Protein AF-A0A356WXH3-F1 (afdb_monomer)

Structure (mmCIF, N/CA/C/O backbone):
data_AF-A0A356WXH3-F1
#
_entry.id   AF-A0A356WXH3-F1
#
loop_
_atom_site.group_PDB
_atom_site.id
_atom_site.type_symbol
_atom_site.label_atom_id
_atom_site.label_alt_id
_atom_site.label_comp_i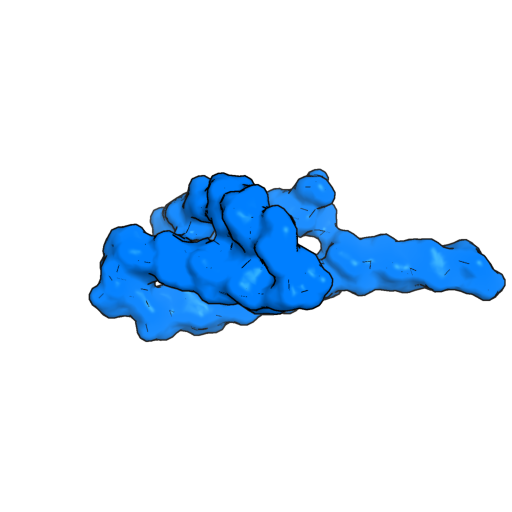d
_atom_site.label_asym_id
_atom_site.label_entity_id
_atom_site.label_seq_id
_atom_site.pdbx_PDB_ins_code
_atom_site.Cartn_x
_atom_site.Cartn_y
_atom_site.Cartn_z
_atom_site.occupancy
_atom_site.B_iso_or_equiv
_atom_site.auth_seq_id
_atom_site.auth_comp_id
_atom_site.auth_asym_id
_atom_site.auth_atom_id
_atom_site.pdbx_PDB_model_num
ATOM 1 N N . MET A 1 1 ? 16.907 -11.609 -25.869 1.00 87.94 1 MET A N 1
ATOM 2 C CA . MET A 1 1 ? 17.075 -11.720 -24.401 1.00 87.94 1 MET A CA 1
ATOM 3 C C . MET A 1 1 ? 16.671 -10.437 -23.670 1.00 87.94 1 MET A C 1
ATOM 5 O O . MET A 1 1 ? 15.818 -10.520 -22.803 1.00 87.94 1 MET A O 1
ATOM 9 N N . LEU A 1 2 ? 17.181 -9.255 -24.051 1.00 95.50 2 LEU A N 1
ATOM 10 C CA . LEU A 1 2 ? 16.849 -7.979 -23.386 1.00 95.50 2 LEU A CA 1
ATOM 11 C C . LEU A 1 2 ? 15.348 -7.623 -23.395 1.00 95.50 2 LEU A C 1
ATOM 13 O O . LEU A 1 2 ? 14.797 -7.310 -22.348 1.00 95.50 2 LEU A O 1
ATOM 17 N N . ILE A 1 3 ? 14.674 -7.730 -24.547 1.00 96.62 3 ILE A N 1
ATOM 18 C CA . ILE A 1 3 ? 13.231 -7.430 -24.669 1.00 96.62 3 ILE A CA 1
ATOM 19 C C . ILE A 1 3 ? 12.402 -8.294 -23.711 1.00 96.62 3 ILE A C 1
ATOM 21 O O . ILE A 1 3 ? 11.510 -7.791 -23.041 1.00 96.62 3 ILE A O 1
ATOM 25 N N . VAL A 1 4 ? 12.741 -9.581 -23.596 1.00 96.69 4 VAL A N 1
ATOM 26 C CA . VAL A 1 4 ? 12.052 -10.513 -22.691 1.00 96.69 4 VAL A CA 1
ATOM 27 C C . VAL A 1 4 ? 12.206 -10.073 -21.236 1.00 96.69 4 VAL A C 1
ATOM 29 O O . VAL A 1 4 ? 11.228 -10.088 -20.500 1.00 96.69 4 VAL A O 1
ATOM 32 N N . ILE A 1 5 ? 13.399 -9.627 -20.828 1.00 96.94 5 ILE A N 1
ATOM 33 C CA . ILE A 1 5 ? 13.643 -9.135 -19.463 1.00 96.94 5 ILE A CA 1
ATOM 34 C C . ILE A 1 5 ? 12.843 -7.859 -19.189 1.00 96.94 5 ILE A C 1
ATOM 36 O O . ILE A 1 5 ? 12.262 -7.733 -18.116 1.00 96.94 5 ILE A O 1
ATOM 40 N N . ILE A 1 6 ? 12.791 -6.927 -20.144 1.00 96.94 6 ILE A N 1
ATOM 41 C CA . ILE A 1 6 ? 12.036 -5.674 -19.994 1.00 96.94 6 ILE A CA 1
ATOM 42 C C . ILE A 1 6 ? 10.543 -5.969 -19.843 1.00 96.94 6 ILE A C 1
ATOM 44 O O . ILE A 1 6 ? 9.915 -5.473 -18.912 1.00 96.94 6 ILE A O 1
ATOM 48 N N . VAL A 1 7 ? 9.991 -6.817 -20.715 1.00 96.88 7 VAL A N 1
ATOM 49 C CA . VAL A 1 7 ? 8.581 -7.223 -20.643 1.00 96.88 7 VAL A CA 1
ATOM 50 C C . VAL A 1 7 ? 8.296 -7.947 -19.328 1.00 96.88 7 VAL A C 1
ATOM 52 O O . VAL A 1 7 ? 7.315 -7.631 -18.662 1.00 96.88 7 VAL A O 1
ATOM 55 N N . ALA A 1 8 ? 9.168 -8.869 -18.913 1.00 96.81 8 ALA A N 1
ATOM 56 C CA . ALA A 1 8 ? 9.008 -9.587 -17.654 1.00 96.81 8 ALA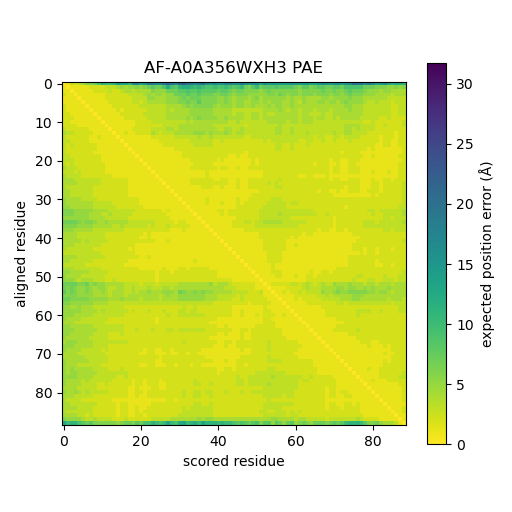 A CA 1
ATOM 57 C C . ALA A 1 8 ? 9.028 -8.641 -16.447 1.00 96.81 8 ALA A C 1
ATOM 59 O O . ALA A 1 8 ? 8.155 -8.750 -15.593 1.00 96.81 8 ALA A O 1
ATOM 60 N N . ARG A 1 9 ? 9.966 -7.684 -16.389 1.00 95.81 9 ARG A N 1
ATOM 61 C CA . ARG A 1 9 ? 10.006 -6.680 -15.316 1.00 95.81 9 ARG A CA 1
ATOM 62 C C . ARG A 1 9 ? 8.764 -5.808 -15.301 1.00 95.81 9 ARG A C 1
ATOM 64 O O . ARG A 1 9 ? 8.189 -5.617 -14.244 1.00 95.81 9 ARG A O 1
ATOM 71 N N . PHE A 1 10 ? 8.310 -5.336 -16.459 1.00 94.88 10 PHE A N 1
ATOM 72 C CA . PHE A 1 10 ? 7.092 -4.532 -16.531 1.00 94.88 10 PHE A CA 1
ATOM 73 C C . PHE A 1 10 ? 5.873 -5.290 -15.982 1.00 94.88 10 PHE A C 1
ATOM 75 O O . PHE A 1 10 ? 5.104 -4.743 -15.199 1.00 94.88 10 PHE A O 1
ATOM 82 N N . VAL A 1 11 ? 5.723 -6.569 -16.338 1.00 96.56 11 VAL A N 1
ATOM 83 C CA . VAL A 1 11 ? 4.617 -7.403 -15.846 1.00 96.56 11 VAL A CA 1
ATOM 84 C C . VAL A 1 11 ? 4.760 -7.715 -14.355 1.00 96.56 11 VAL A C 1
ATOM 86 O O . VAL A 1 11 ? 3.777 -7.650 -13.620 1.00 96.56 11 VAL A O 1
ATOM 89 N N . ILE A 1 12 ? 5.959 -8.068 -13.891 1.00 96.75 12 ILE A N 1
ATOM 90 C CA . ILE A 1 12 ? 6.178 -8.450 -12.493 1.00 96.75 12 ILE A CA 1
ATOM 91 C C . ILE A 1 12 ? 6.085 -7.221 -11.589 1.00 96.75 12 ILE A C 1
ATOM 93 O O . ILE A 1 12 ? 5.251 -7.202 -10.689 1.00 96.75 12 ILE A O 1
ATOM 97 N N . ASP A 1 13 ? 6.886 -6.194 -11.854 1.00 94.38 13 ASP A N 1
ATOM 98 C CA . ASP A 1 13 ? 7.023 -5.030 -10.979 1.00 94.38 13 ASP A CA 1
ATOM 99 C C . ASP A 1 13 ? 5.838 -4.061 -11.126 1.00 94.38 13 ASP A C 1
ATOM 101 O O . ASP A 1 13 ? 5.457 -3.418 -10.156 1.00 94.38 13 ASP A O 1
ATOM 105 N N . GLY A 1 14 ? 5.232 -3.968 -12.317 1.00 94.50 14 GLY A N 1
ATOM 106 C CA . GLY A 1 14 ? 4.133 -3.035 -12.596 1.00 94.50 14 GLY A CA 1
ATOM 107 C C . GLY A 1 14 ? 2.726 -3.613 -12.429 1.00 94.50 14 GLY A C 1
ATOM 108 O O . GLY A 1 14 ? 1.769 -2.850 -12.330 1.00 94.50 14 GLY A O 1
ATOM 109 N N . ILE A 1 15 ? 2.566 -4.943 -12.406 1.00 96.06 15 ILE A N 1
ATOM 110 C CA . ILE A 1 15 ? 1.238 -5.579 -12.328 1.00 96.06 15 ILE A CA 1
ATOM 111 C C . ILE A 1 15 ? 1.190 -6.624 -11.216 1.00 96.06 15 ILE A C 1
ATOM 113 O O . ILE A 1 15 ? 0.415 -6.489 -10.271 1.00 96.06 15 ILE A O 1
ATOM 117 N N . ALA A 1 16 ? 2.002 -7.679 -11.307 1.00 97.88 16 ALA A N 1
ATOM 118 C CA . ALA A 1 16 ? 1.877 -8.821 -10.405 1.00 97.88 16 ALA A CA 1
ATOM 119 C C . ALA A 1 16 ? 2.205 -8.452 -8.951 1.00 97.88 16 ALA A C 1
ATOM 121 O O . ALA A 1 16 ? 1.434 -8.779 -8.049 1.00 97.88 16 ALA A O 1
ATOM 122 N N . ASN A 1 17 ? 3.319 -7.754 -8.728 1.00 96.94 17 ASN A N 1
ATOM 123 C CA . ASN A 1 17 ? 3.755 -7.356 -7.398 1.00 96.94 17 ASN A CA 1
ATOM 124 C C . ASN A 1 17 ? 2.783 -6.348 -6.749 1.00 96.94 17 ASN A C 1
ATOM 126 O O . ASN A 1 17 ? 2.302 -6.649 -5.655 1.00 96.94 17 ASN A O 1
ATOM 130 N N . PRO A 1 18 ? 2.351 -5.262 -7.431 1.00 97.00 18 PRO A N 1
ATOM 131 C CA . PRO A 1 18 ? 1.288 -4.393 -6.933 1.00 97.00 18 PRO A CA 1
ATOM 132 C C . PRO A 1 18 ? 0.023 -5.162 -6.542 1.00 97.00 18 PRO A C 1
ATOM 134 O O . PRO A 1 18 ? -0.468 -5.002 -5.430 1.00 97.00 18 PRO A O 1
ATOM 137 N N . ILE A 1 19 ? -0.484 -6.068 -7.389 1.00 98.50 19 ILE A N 1
ATOM 138 C CA . ILE A 1 19 ? -1.682 -6.864 -7.064 1.00 98.50 19 ILE A CA 1
ATOM 139 C C . ILE A 1 19 ? -1.487 -7.682 -5.780 1.00 98.50 19 ILE A C 1
ATOM 141 O O . ILE A 1 19 ? -2.380 -7.711 -4.930 1.00 98.50 19 ILE A O 1
ATOM 145 N N . VAL A 1 20 ? -0.338 -8.341 -5.616 1.00 98.50 20 VAL A N 1
ATOM 146 C CA . VAL A 1 20 ? -0.042 -9.132 -4.410 1.00 98.50 20 VAL A CA 1
ATOM 147 C C . VAL A 1 20 ? 0.001 -8.243 -3.168 1.00 98.50 20 VAL A C 1
ATOM 149 O O . VAL A 1 20 ? -0.581 -8.598 -2.138 1.00 98.50 20 VAL A O 1
ATOM 152 N N . GLU A 1 21 ? 0.627 -7.075 -3.266 1.00 98.06 21 GLU A N 1
ATOM 153 C CA . GLU A 1 21 ? 0.664 -6.090 -2.190 1.00 98.06 21 GLU A CA 1
ATOM 154 C C . GLU A 1 21 ? -0.746 -5.638 -1.784 1.00 98.06 21 GLU A C 1
ATOM 156 O O . GLU A 1 21 ? -1.097 -5.660 -0.601 1.00 98.06 21 GLU A O 1
ATOM 161 N N . GLU A 1 22 ? -1.602 -5.324 -2.757 1.00 98.25 22 GLU A N 1
ATOM 162 C CA . GLU A 1 22 ? -3.001 -4.962 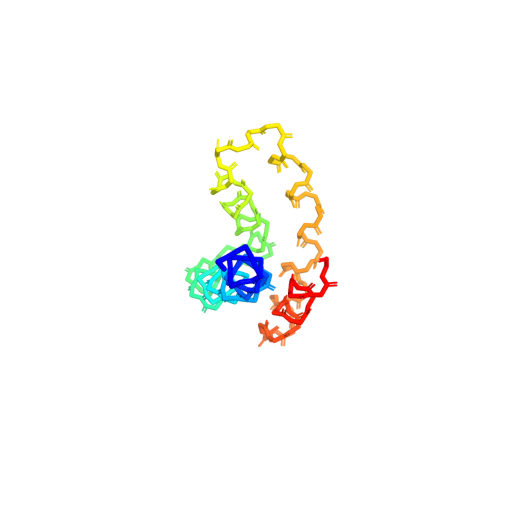-2.525 1.00 98.25 22 GLU A CA 1
ATOM 163 C C . GLU A 1 22 ? -3.789 -6.063 -1.812 1.00 98.25 22 GLU A C 1
ATOM 165 O O . GLU A 1 22 ? -4.489 -5.820 -0.818 1.00 98.25 22 GLU A O 1
ATOM 170 N N . MET A 1 23 ? -3.660 -7.294 -2.307 1.00 98.56 23 MET A N 1
ATOM 171 C CA . MET A 1 23 ? -4.332 -8.458 -1.744 1.00 98.56 23 MET A CA 1
ATOM 172 C C . MET A 1 23 ? -3.882 -8.721 -0.308 1.00 98.56 23 MET A C 1
ATOM 174 O O . MET A 1 23 ? -4.719 -9.014 0.548 1.00 98.56 23 MET A O 1
ATOM 178 N N . TYR A 1 24 ? -2.590 -8.581 -0.013 1.00 98.69 24 TYR A N 1
ATOM 179 C CA . TYR A 1 24 ? -2.072 -8.803 1.330 1.00 98.69 24 TYR A CA 1
ATOM 180 C C . TYR A 1 24 ? -2.454 -7.671 2.291 1.00 98.69 24 TYR A C 1
ATOM 182 O O . TYR A 1 24 ? -3.093 -7.917 3.315 1.00 98.69 24 TYR A O 1
ATOM 190 N N . PHE A 1 25 ? -2.118 -6.420 1.979 1.00 98.56 25 PHE A N 1
ATOM 191 C CA . PHE A 1 25 ? -2.293 -5.315 2.921 1.00 98.56 25 PHE A CA 1
ATOM 192 C C . PHE A 1 25 ? -3.760 -4.918 3.085 1.00 98.56 25 PHE A C 1
ATOM 194 O O . PHE A 1 25 ? -4.256 -4.798 4.211 1.00 98.56 25 PHE A O 1
ATOM 201 N N . ARG A 1 26 ? -4.490 -4.778 1.976 1.00 97.69 26 ARG A N 1
ATOM 202 C CA . ARG A 1 26 ? -5.869 -4.269 1.980 1.00 97.69 26 ARG A CA 1
ATOM 203 C C . ARG A 1 26 ? -6.906 -5.389 1.946 1.00 97.69 26 ARG A C 1
ATOM 205 O O . ARG A 1 26 ? -7.945 -5.261 2.592 1.00 97.69 26 ARG A O 1
AT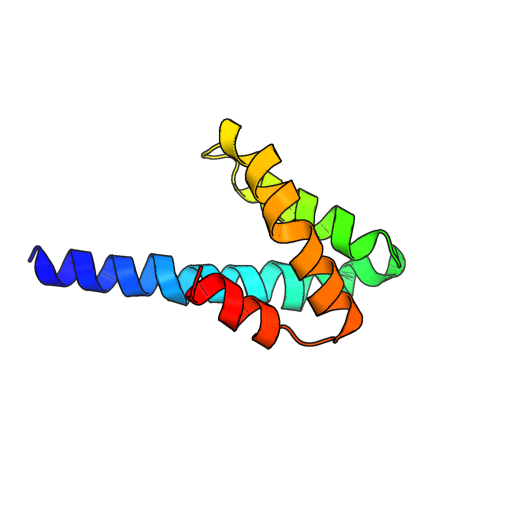OM 212 N N . GLY A 1 27 ? -6.617 -6.491 1.255 1.00 97.56 27 GLY A N 1
ATOM 213 C CA . GLY A 1 27 ? -7.498 -7.661 1.196 1.00 97.56 27 GLY A CA 1
ATOM 214 C C . GLY A 1 27 ? -7.430 -8.557 2.437 1.00 97.56 27 GLY A C 1
ATOM 215 O O . GLY A 1 27 ? -8.463 -9.001 2.936 1.00 97.56 27 GLY A O 1
ATOM 216 N N . TYR A 1 28 ? -6.231 -8.810 2.969 1.00 98.44 28 TYR A N 1
ATOM 217 C CA . TYR A 1 28 ? -6.021 -9.758 4.066 1.00 98.44 28 TYR A CA 1
ATOM 218 C C . TYR A 1 28 ? -5.784 -9.074 5.421 1.00 98.44 28 TYR A C 1
ATOM 220 O O . TYR A 1 28 ? -6.467 -9.393 6.400 1.00 98.44 28 TYR A O 1
ATOM 228 N N . LEU A 1 29 ? -4.837 -8.140 5.508 1.00 98.56 29 LEU A N 1
ATOM 229 C CA . LEU A 1 29 ? -4.392 -7.565 6.778 1.00 98.56 29 LEU A CA 1
ATOM 230 C C . LEU A 1 29 ? -5.376 -6.522 7.321 1.00 98.56 29 LEU A C 1
ATOM 232 O O . LEU A 1 29 ? -5.749 -6.587 8.492 1.00 98.56 29 LEU A O 1
ATOM 236 N N . LEU A 1 30 ? -5.838 -5.589 6.483 1.00 98.25 30 LEU A N 1
ATOM 237 C CA . LEU A 1 30 ? -6.725 -4.495 6.895 1.00 98.25 30 LEU A CA 1
ATOM 238 C C . LEU A 1 30 ? -8.025 -4.984 7.575 1.00 98.25 30 LEU A C 1
ATOM 240 O O . LEU A 1 30 ? -8.375 -4.432 8.621 1.00 98.25 30 LEU A O 1
ATOM 244 N N . PRO A 1 31 ? -8.718 -6.038 7.093 1.00 97.56 31 PRO A N 1
ATOM 245 C CA . PRO A 1 31 ? -9.874 -6.598 7.799 1.00 97.56 31 PRO A CA 1
ATOM 246 C C . PRO A 1 31 ? -9.544 -7.213 9.168 1.00 97.56 31 PRO A C 1
ATOM 248 O O . PRO A 1 31 ? -10.385 -7.184 10.065 1.00 97.56 31 PRO A O 1
ATOM 251 N N . ARG A 1 32 ? -8.331 -7.747 9.364 1.00 98.31 32 ARG A N 1
ATOM 252 C CA . ARG A 1 32 ? -7.909 -8.390 10.627 1.00 98.31 32 ARG A CA 1
ATOM 253 C C . ARG A 1 32 ? -7.575 -7.384 11.720 1.00 98.31 32 ARG A C 1
ATOM 255 O O . ARG A 1 32 ? -7.787 -7.655 12.898 1.00 98.31 32 ARG A O 1
ATOM 262 N N . ILE A 1 33 ? -7.133 -6.195 11.329 1.00 98.38 33 ILE A N 1
ATOM 263 C CA . ILE A 1 33 ? -6.919 -5.072 12.248 1.00 98.38 33 ILE A CA 1
ATOM 264 C C . ILE A 1 33 ? -8.127 -4.124 12.305 1.00 98.38 33 ILE A C 1
ATOM 266 O O . ILE A 1 33 ? -8.015 -2.993 12.767 1.00 98.38 33 ILE A O 1
ATOM 270 N N . SER A 1 34 ? -9.305 -4.578 11.858 1.00 97.31 34 SER A N 1
ATOM 271 C CA . SER A 1 34 ? -10.529 -3.762 11.809 1.00 97.31 34 SER A CA 1
ATOM 272 C C . SER A 1 34 ? -11.014 -3.286 13.184 1.00 97.31 34 SER A C 1
ATOM 274 O O . SER A 1 34 ? -11.661 -2.243 13.264 1.00 97.31 34 SER A O 1
ATOM 276 N N . HIS A 1 35 ? -10.636 -3.981 14.262 1.00 98.12 35 HIS A N 1
ATOM 277 C CA . HIS A 1 35 ? -10.877 -3.572 15.650 1.00 98.12 35 HIS A CA 1
ATOM 278 C C . HIS A 1 35 ? -10.226 -2.222 16.017 1.00 98.12 35 HIS A C 1
ATOM 280 O O . HIS A 1 35 ? -10.647 -1.592 16.981 1.00 98.12 35 HIS A O 1
ATOM 286 N N . LEU A 1 36 ? -9.248 -1.741 15.235 1.00 98.38 36 LEU A N 1
ATOM 287 C CA . LEU A 1 36 ? -8.643 -0.412 15.393 1.00 98.38 36 LEU A CA 1
ATOM 288 C C . LEU A 1 36 ? -9.517 0.727 14.827 1.00 98.38 36 LEU A C 1
ATOM 290 O O . LEU A 1 36 ? -9.174 1.903 14.961 1.00 98.38 36 LEU A O 1
ATOM 294 N N . GLY A 1 37 ? -10.642 0.415 14.173 1.00 97.69 37 GLY A N 1
ATOM 295 C CA . GLY A 1 37 ? -11.580 1.410 13.649 1.00 97.69 37 GLY A CA 1
ATOM 296 C C . GLY A 1 37 ? -10.925 2.370 12.651 1.00 97.69 37 GLY A C 1
ATOM 297 O O . GLY A 1 37 ? -10.322 1.939 11.669 1.00 97.69 37 GLY A O 1
ATOM 298 N N . LEU A 1 38 ? -11.027 3.678 12.916 1.00 97.56 38 LEU A N 1
ATOM 299 C CA . LEU A 1 38 ? -10.434 4.744 12.092 1.00 97.56 38 LEU A CA 1
ATOM 300 C C . LEU A 1 38 ? -8.898 4.723 12.065 1.00 97.56 38 LEU A C 1
ATOM 302 O O . LEU A 1 38 ? -8.304 5.326 11.171 1.00 97.56 38 LEU A O 1
ATOM 306 N N . TRP A 1 39 ? -8.256 4.030 13.010 1.00 98.44 39 TRP A N 1
ATOM 307 C CA . TRP A 1 39 ? -6.805 3.840 13.036 1.00 98.44 39 TRP A CA 1
ATOM 308 C C . TRP A 1 39 ? -6.349 2.668 12.164 1.00 98.44 39 TRP A C 1
ATOM 310 O O . TRP A 1 39 ? -5.174 2.603 11.811 1.00 98.44 39 TRP A O 1
ATOM 320 N N . ALA A 1 40 ? -7.254 1.761 11.774 1.00 98.50 40 ALA A N 1
ATOM 321 C CA . ALA A 1 40 ? -6.901 0.602 10.957 1.00 98.50 40 ALA A CA 1
ATOM 322 C C . ALA A 1 40 ? -6.222 0.997 9.626 1.00 98.50 40 ALA A C 1
ATOM 324 O O . ALA A 1 40 ? -5.168 0.433 9.332 1.00 98.50 40 ALA A O 1
ATOM 325 N N . PRO A 1 41 ? -6.726 1.981 8.844 1.00 98.50 41 PRO A N 1
ATOM 326 C CA . PRO A 1 41 ? -6.067 2.418 7.611 1.00 98.50 41 PRO A CA 1
ATOM 327 C C . PRO A 1 41 ? -4.694 3.049 7.862 1.00 98.50 41 PRO A C 1
ATOM 329 O O . PRO A 1 41 ? -3.763 2.779 7.110 1.00 98.50 41 PRO A O 1
ATOM 332 N N . LEU A 1 42 ? -4.554 3.835 8.937 1.00 98.69 42 LEU A N 1
ATOM 333 C CA . LEU A 1 42 ? -3.294 4.481 9.313 1.00 98.69 42 LEU A CA 1
ATOM 334 C C . LEU A 1 42 ? -2.215 3.448 9.657 1.00 98.69 42 LEU A C 1
ATOM 336 O O . LEU A 1 42 ? -1.111 3.496 9.119 1.00 98.69 42 LEU A O 1
ATOM 340 N N . VAL A 1 43 ? -2.545 2.491 10.529 1.00 98.69 43 VAL A N 1
ATOM 341 C CA . VAL A 1 43 ? -1.622 1.425 10.939 1.00 98.69 43 VAL A CA 1
ATOM 342 C C . VAL A 1 43 ? -1.269 0.537 9.750 1.00 98.69 43 VAL A C 1
ATOM 344 O O . VAL A 1 43 ? -0.106 0.188 9.575 1.00 98.69 43 VAL A O 1
ATOM 347 N N . ASN A 1 44 ? -2.236 0.210 8.889 1.00 98.69 44 ASN A N 1
ATOM 348 C CA . ASN A 1 44 ? -1.962 -0.587 7.697 1.00 98.69 44 ASN A CA 1
ATOM 349 C C . ASN A 1 44 ? -1.026 0.137 6.715 1.00 98.69 44 ASN A C 1
ATOM 351 O O . ASN A 1 44 ? -0.053 -0.456 6.260 1.00 98.69 44 ASN A O 1
ATOM 355 N N . ALA A 1 45 ? -1.269 1.428 6.452 1.00 98.50 45 ALA A N 1
ATOM 356 C CA . ALA A 1 45 ? -0.402 2.258 5.616 1.00 98.50 45 ALA A CA 1
ATOM 357 C C . ALA A 1 45 ? 1.023 2.356 6.182 1.00 98.50 45 ALA A C 1
ATOM 359 O O . ALA A 1 45 ? 1.996 2.296 5.428 1.00 98.50 45 ALA A O 1
ATOM 360 N N . LEU A 1 46 ? 1.162 2.462 7.507 1.00 98.56 46 LEU A N 1
ATOM 361 C CA . LEU A 1 46 ? 2.465 2.465 8.170 1.00 98.56 46 LEU A CA 1
ATOM 362 C C . LEU A 1 46 ? 3.192 1.129 7.976 1.00 98.56 46 LEU A C 1
ATOM 364 O O . LEU A 1 46 ? 4.355 1.126 7.580 1.00 98.56 46 LEU A O 1
ATOM 368 N N . LEU A 1 47 ? 2.506 0.001 8.189 1.00 98.56 47 LEU A N 1
ATOM 369 C CA . LEU A 1 47 ? 3.072 -1.336 7.978 1.0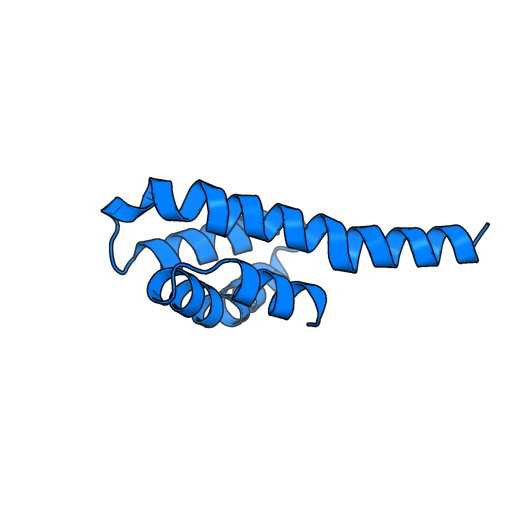0 98.56 47 LEU A CA 1
ATOM 370 C C . LEU A 1 47 ? 3.492 -1.558 6.520 1.00 98.56 47 LEU A C 1
ATOM 372 O O . LEU A 1 47 ? 4.576 -2.079 6.276 1.00 98.56 47 LEU A O 1
ATOM 376 N N . PHE A 1 48 ? 2.671 -1.121 5.563 1.00 98.31 48 PHE A N 1
ATOM 377 C CA . PHE A 1 48 ? 3.004 -1.145 4.138 1.00 98.31 48 PHE A CA 1
ATOM 378 C C . PHE A 1 48 ? 4.277 -0.358 3.839 1.00 98.31 48 PHE A C 1
ATOM 380 O O . PHE A 1 48 ? 5.183 -0.848 3.172 1.00 98.31 48 PHE A O 1
ATOM 387 N N . SER A 1 49 ? 4.383 0.848 4.389 1.00 98.19 49 SER A N 1
ATOM 388 C CA . SER A 1 49 ? 5.543 1.710 4.161 1.00 98.19 49 SER A CA 1
ATOM 389 C C . SER A 1 49 ? 6.808 1.119 4.783 1.00 98.19 49 SER A C 1
ATOM 391 O O . SER A 1 49 ? 7.851 1.101 4.144 1.00 98.19 49 SER A O 1
ATOM 393 N N . ILE A 1 50 ? 6.718 0.554 5.992 1.00 98.19 50 ILE A N 1
ATOM 394 C CA . ILE A 1 50 ? 7.840 -0.125 6.662 1.00 98.19 50 ILE A CA 1
ATOM 395 C C . ILE A 1 50 ? 8.274 -1.392 5.909 1.00 98.19 50 ILE A C 1
ATOM 397 O O . ILE A 1 50 ? 9.457 -1.725 5.918 1.00 98.19 50 ILE A O 1
ATOM 401 N N . ALA A 1 51 ? 7.360 -2.079 5.214 1.00 97.44 51 ALA A N 1
ATOM 402 C CA . ALA A 1 51 ? 7.711 -3.231 4.380 1.00 97.44 51 ALA A CA 1
ATOM 403 C C . ALA A 1 51 ? 8.687 -2.874 3.239 1.00 97.44 51 ALA A C 1
ATOM 405 O O . ALA A 1 51 ? 9.395 -3.751 2.751 1.00 97.44 51 ALA A O 1
ATOM 406 N N . HIS A 1 52 ? 8.820 -1.587 2.897 1.00 96.69 52 HIS A N 1
ATOM 407 C CA . HIS A 1 52 ? 9.814 -1.063 1.956 1.00 96.69 52 HIS A CA 1
ATOM 408 C C . HIS A 1 52 ? 11.167 -0.769 2.627 1.00 96.69 52 HIS A C 1
ATOM 410 O O . HIS A 1 52 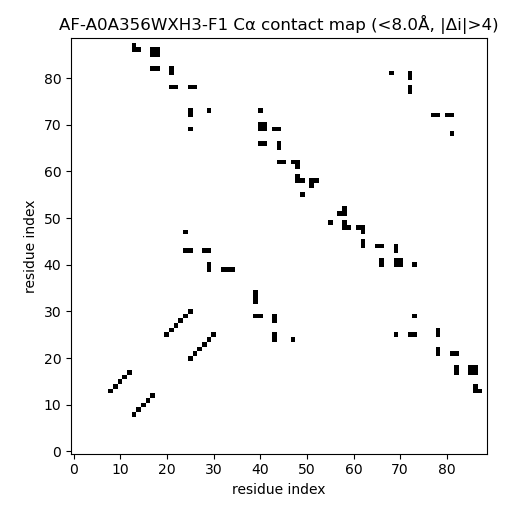? 11.874 0.175 2.271 1.00 96.69 52 HIS A O 1
ATOM 416 N N . PHE A 1 53 ? 11.556 -1.581 3.613 1.00 95.44 53 PHE A N 1
ATOM 417 C CA . PHE A 1 53 ? 12.780 -1.394 4.400 1.00 95.44 53 PHE A CA 1
ATOM 418 C C . PHE A 1 53 ? 14.066 -1.419 3.558 1.00 95.44 53 PHE A C 1
ATOM 420 O O . PHE A 1 53 ? 15.094 -0.919 4.010 1.00 95.44 53 PHE A O 1
ATOM 427 N N . TRP A 1 54 ? 14.025 -1.967 2.336 1.00 94.81 54 TRP A N 1
ATOM 428 C CA . TRP A 1 54 ? 15.156 -1.932 1.403 1.00 94.81 54 TRP A CA 1
ATOM 429 C C . TRP A 1 54 ? 15.422 -0.521 0.836 1.00 94.81 54 TRP A C 1
ATOM 431 O O . TRP A 1 54 ? 16.502 -0.265 0.305 1.00 94.81 54 TRP A O 1
ATOM 441 N N . GLN A 1 55 ? 14.462 0.403 0.968 1.00 94.44 55 GLN A N 1
ATOM 442 C CA . GLN A 1 55 ? 14.542 1.816 0.584 1.00 94.44 55 GLN A CA 1
ATOM 443 C C . GLN A 1 55 ? 14.092 2.713 1.753 1.00 94.44 55 GLN A C 1
ATOM 445 O O . GLN A 1 55 ? 13.065 3.391 1.672 1.00 94.44 55 GLN A O 1
ATOM 450 N N . PRO A 1 56 ? 14.860 2.773 2.856 1.00 94.94 56 PRO A N 1
ATOM 451 C CA . PRO A 1 56 ? 14.413 3.410 4.095 1.00 94.94 56 PRO A CA 1
ATOM 452 C C . PRO A 1 56 ? 14.117 4.909 3.940 1.00 94.94 56 PRO A C 1
ATOM 454 O O . PRO A 1 56 ? 13.199 5.427 4.572 1.00 94.94 56 PRO A O 1
ATOM 457 N N . ALA A 1 57 ? 14.841 5.599 3.052 1.00 97.25 57 ALA A N 1
ATOM 458 C CA . ALA A 1 57 ? 14.604 7.010 2.746 1.00 97.25 57 ALA A CA 1
ATOM 459 C C . ALA A 1 57 ? 13.222 7.270 2.113 1.00 97.25 57 ALA A C 1
ATOM 461 O O . ALA A 1 57 ? 12.684 8.365 2.258 1.00 97.25 57 ALA A O 1
ATOM 462 N N . ASN A 1 58 ? 12.627 6.266 1.460 1.00 96.75 58 ASN A N 1
ATOM 463 C CA . ASN A 1 58 ? 11.336 6.396 0.786 1.00 96.75 58 ASN A CA 1
ATOM 464 C C . ASN A 1 58 ? 10.153 6.150 1.731 1.00 96.75 58 ASN A C 1
ATOM 466 O O . ASN A 1 58 ? 9.036 6.529 1.392 1.00 96.75 58 ASN A O 1
ATOM 470 N N . ILE A 1 59 ? 10.365 5.556 2.912 1.00 97.88 59 ILE A N 1
ATOM 471 C CA . ILE A 1 59 ? 9.284 5.182 3.842 1.00 97.88 59 ILE A CA 1
ATOM 472 C C . ILE A 1 59 ? 8.348 6.366 4.156 1.00 97.88 59 ILE A C 1
ATOM 474 O O . ILE A 1 59 ? 7.133 6.186 4.041 1.00 97.88 59 ILE A O 1
ATOM 478 N N . PRO A 1 60 ? 8.840 7.582 4.491 1.00 97.88 60 PRO A N 1
ATOM 479 C CA . PRO A 1 60 ? 7.956 8.717 4.759 1.00 97.88 60 PRO A CA 1
ATOM 480 C C . PRO A 1 60 ? 7.138 9.130 3.530 1.00 97.88 60 PRO A C 1
ATOM 482 O O . PRO A 1 60 ? 5.951 9.426 3.647 1.00 97.88 60 PRO A O 1
ATOM 485 N N . GLN A 1 61 ? 7.757 9.120 2.347 1.00 97.56 61 GLN A N 1
ATOM 486 C CA . GLN A 1 61 ? 7.090 9.465 1.093 1.00 97.56 61 GLN A CA 1
ATOM 487 C C . GLN A 1 61 ? 6.004 8.443 0.742 1.00 97.56 61 GLN A C 1
ATOM 489 O O . GLN A 1 61 ? 4.879 8.837 0.437 1.00 97.56 61 GLN A O 1
ATOM 494 N N . ILE A 1 62 ? 6.324 7.148 0.822 1.00 97.25 62 ILE A N 1
ATOM 495 C CA . ILE A 1 62 ? 5.385 6.052 0.558 1.00 97.25 62 ILE A CA 1
ATOM 496 C C . ILE A 1 62 ? 4.183 6.188 1.486 1.00 97.25 62 ILE A C 1
ATOM 498 O O . ILE A 1 62 ? 3.053 6.211 1.007 1.00 97.25 62 ILE A O 1
ATOM 502 N N . PHE A 1 63 ? 4.422 6.376 2.787 1.00 98.44 63 PHE A N 1
ATOM 503 C CA . PHE A 1 63 ? 3.364 6.526 3.782 1.00 98.44 63 PHE A CA 1
ATOM 504 C C . PHE A 1 63 ? 2.395 7.655 3.441 1.00 98.44 63 PHE A C 1
ATOM 506 O O . PHE A 1 63 ? 1.185 7.432 3.386 1.00 98.44 63 PHE A O 1
ATOM 513 N N . LEU A 1 64 ? 2.918 8.852 3.167 1.00 97.94 64 LEU A N 1
ATOM 514 C CA . LEU A 1 64 ? 2.095 10.015 2.844 1.00 97.94 64 LEU A CA 1
ATOM 515 C C . LEU A 1 64 ? 1.316 9.827 1.537 1.00 97.94 64 LEU A C 1
ATOM 517 O O . LEU A 1 64 ? 0.153 10.221 1.461 1.00 97.94 64 LEU A O 1
ATOM 521 N N . MET A 1 65 ? 1.929 9.199 0.531 1.00 96.12 65 MET A N 1
ATOM 522 C CA . MET A 1 65 ? 1.309 8.978 -0.776 1.00 96.12 65 MET A CA 1
ATOM 523 C C . MET A 1 65 ? 0.169 7.954 -0.713 1.00 96.12 65 MET A C 1
ATOM 525 O O . MET A 1 65 ? -0.881 8.159 -1.320 1.00 96.12 65 MET A O 1
ATOM 529 N N . VAL A 1 66 ? 0.343 6.858 0.031 1.00 96.69 66 VAL A N 1
ATOM 530 C CA . VAL A 1 66 ? -0.652 5.774 0.060 1.00 96.69 66 VAL A CA 1
ATOM 531 C C . VAL A 1 66 ? -1.791 6.025 1.044 1.00 96.69 66 VAL A C 1
ATOM 533 O O . VAL A 1 66 ? -2.870 5.452 0.878 1.00 96.69 66 VAL A O 1
ATOM 536 N N . LEU A 1 67 ? -1.585 6.859 2.067 1.00 98.06 67 LEU A N 1
ATOM 537 C CA . LEU A 1 67 ? -2.540 7.047 3.161 1.00 98.06 67 LEU A CA 1
ATOM 538 C C . LEU A 1 67 ? -3.968 7.411 2.698 1.00 98.06 67 LEU A C 1
ATOM 540 O O . LEU A 1 67 ? -4.909 6.765 3.174 1.00 98.06 67 LEU A O 1
ATOM 544 N N . PRO A 1 68 ? -4.185 8.347 1.747 1.00 97.69 68 PRO A N 1
ATOM 545 C CA . PRO A 1 68 ? -5.529 8.645 1.251 1.00 97.69 68 PRO A CA 1
ATOM 546 C C . PRO A 1 68 ? -6.208 7.419 0.629 1.00 97.69 68 PRO A C 1
ATOM 548 O O . PRO A 1 68 ? -7.384 7.155 0.885 1.00 97.69 68 PRO A O 1
ATOM 551 N N . LEU A 1 69 ? -5.455 6.623 -0.135 1.00 96.88 69 LEU A N 1
ATOM 552 C CA . LEU A 1 69 ? -5.966 5.427 -0.799 1.00 96.88 69 LEU A CA 1
ATOM 553 C C . LEU A 1 69 ? -6.372 4.345 0.211 1.00 96.88 69 LEU A C 1
ATOM 555 O O . LEU A 1 69 ? -7.411 3.708 0.039 1.00 96.88 69 LEU A O 1
ATOM 559 N N . TYR A 1 70 ? -5.617 4.183 1.303 1.00 97.88 70 TYR A N 1
ATOM 560 C CA . TYR A 1 70 ? -5.986 3.275 2.395 1.00 97.88 70 TYR A CA 1
ATOM 561 C C . TYR A 1 70 ? -7.335 3.641 3.026 1.00 97.88 70 TYR A C 1
ATOM 563 O O . TYR A 1 70 ? -8.171 2.758 3.238 1.00 97.88 70 TYR A O 1
ATOM 571 N N . TYR A 1 71 ? -7.585 4.930 3.278 1.00 98.50 71 TYR A N 1
ATOM 572 C CA . TYR A 1 71 ? -8.880 5.389 3.790 1.00 98.50 71 TYR A CA 1
ATOM 573 C C . TYR A 1 71 ? -10.011 5.198 2.773 1.00 98.50 71 TYR A C 1
ATOM 575 O 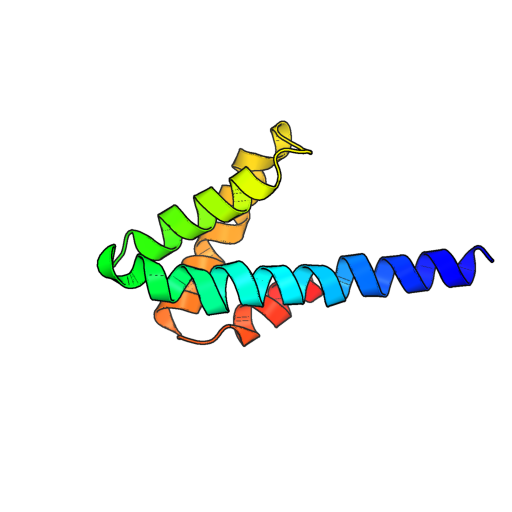O . TYR A 1 71 ? -11.102 4.770 3.155 1.00 98.50 71 TYR A O 1
ATOM 583 N N . ILE A 1 72 ? -9.758 5.445 1.483 1.00 98.12 72 ILE A N 1
ATOM 584 C CA . ILE A 1 72 ? -10.743 5.216 0.416 1.00 98.12 72 ILE A CA 1
ATOM 585 C C . ILE A 1 72 ? -11.136 3.738 0.350 1.00 98.12 72 ILE A C 1
ATOM 587 O O . ILE A 1 72 ? -12.326 3.430 0.354 1.00 98.12 72 ILE A O 1
ATOM 591 N N . VAL A 1 73 ? -10.170 2.816 0.336 1.00 97.69 73 VAL A N 1
ATOM 592 C CA . VAL A 1 73 ? -10.446 1.370 0.278 1.00 97.69 73 VAL A CA 1
ATOM 593 C C . VAL A 1 73 ? -11.172 0.893 1.529 1.00 97.69 73 VAL A C 1
ATOM 595 O O . VAL A 1 73 ? -12.126 0.122 1.426 1.00 97.69 73 VAL A O 1
ATOM 598 N N . TRP A 1 74 ? -10.773 1.376 2.707 1.00 98.31 74 TRP A N 1
ATOM 599 C CA . TRP A 1 74 ? -11.455 1.062 3.961 1.00 98.31 74 TRP A CA 1
ATOM 600 C C . TRP A 1 74 ? -12.912 1.538 3.965 1.00 98.31 74 TRP A C 1
ATOM 602 O O . TRP A 1 74 ? -13.799 0.788 4.374 1.00 98.31 74 TRP A O 1
ATOM 612 N N . TRP A 1 75 ? -13.174 2.748 3.465 1.00 98.00 75 TRP A N 1
ATOM 613 C CA . TRP A 1 75 ? -14.521 3.312 3.392 1.00 98.00 75 TRP A CA 1
ATOM 614 C C . TRP A 1 75 ? -15.385 2.625 2.330 1.00 98.00 75 TRP A C 1
ATOM 616 O O . TRP A 1 75 ? -16.527 2.258 2.599 1.00 98.00 75 TRP A O 1
ATOM 626 N N . LYS A 1 76 ? -14.839 2.418 1.126 1.00 97.88 76 LYS A N 1
ATOM 6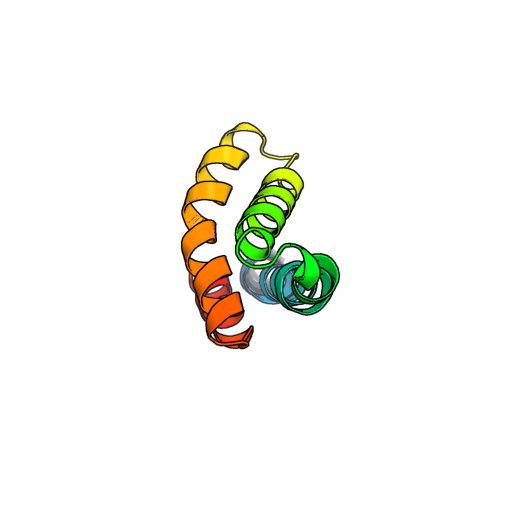27 C CA . LYS A 1 76 ? -15.552 1.822 -0.014 1.00 97.88 76 LYS A CA 1
ATOM 628 C C . LYS A 1 76 ? -15.630 0.301 0.031 1.00 97.88 76 LYS A C 1
ATOM 630 O O . LYS A 1 76 ? -16.394 -0.270 -0.739 1.00 97.88 76 LYS A O 1
ATOM 635 N N . ARG A 1 77 ? -14.842 -0.346 0.897 1.00 96.69 77 ARG A N 1
ATOM 636 C CA . ARG A 1 77 ? -14.724 -1.810 1.005 1.00 96.69 77 ARG A CA 1
ATOM 637 C C . ARG A 1 77 ? -14.416 -2.470 -0.342 1.00 96.69 77 ARG A C 1
ATOM 639 O O . ARG A 1 77 ? -14.925 -3.541 -0.648 1.00 96.69 77 ARG A O 1
ATOM 646 N N . ASN A 1 78 ? -13.586 -1.812 -1.151 1.00 97.75 78 ASN A N 1
ATOM 647 C CA . ASN A 1 78 ? -13.300 -2.233 -2.516 1.00 97.75 78 ASN A CA 1
ATOM 648 C C . ASN A 1 78 ? -11.802 -2.108 -2.821 1.00 97.75 78 ASN A C 1
ATOM 650 O O . ASN A 1 78 ? -11.295 -1.007 -3.027 1.00 97.75 78 ASN A O 1
ATOM 654 N N . ILE A 1 79 ? -11.117 -3.253 -2.870 1.00 97.31 79 ILE A N 1
ATOM 655 C CA . ILE A 1 79 ? -9.680 -3.336 -3.170 1.00 97.31 79 ILE A CA 1
ATOM 656 C C . ILE A 1 79 ? -9.363 -3.087 -4.651 1.00 97.31 79 ILE A C 1
ATOM 658 O O . ILE A 1 79 ? -8.238 -2.741 -4.984 1.00 97.31 79 ILE A O 1
ATOM 662 N N . PHE A 1 80 ? -10.338 -3.207 -5.559 1.00 97.94 80 PHE A N 1
ATOM 663 C CA . PHE A 1 80 ? -10.098 -2.959 -6.984 1.00 97.94 80 PHE A CA 1
ATOM 664 C C . PHE A 1 80 ? -9.780 -1.489 -7.269 1.00 97.94 80 PHE A C 1
ATOM 666 O O . PHE A 1 80 ? -9.061 -1.202 -8.220 1.00 97.94 80 PHE A O 1
ATOM 673 N N . ILE A 1 81 ? -10.254 -0.568 -6.418 1.00 97.12 81 ILE A N 1
ATOM 674 C CA . ILE A 1 81 ? -9.893 0.854 -6.496 1.00 97.12 81 ILE A CA 1
ATOM 675 C C . ILE A 1 81 ? -8.381 1.003 -6.361 1.00 97.12 81 ILE A C 1
ATOM 677 O O . ILE A 1 81 ? -7.748 1.683 -7.162 1.00 97.12 81 ILE A O 1
ATOM 681 N N . SER A 1 82 ? -7.797 0.353 -5.357 1.00 96.81 82 SER A N 1
ATOM 682 C CA . SER A 1 82 ? -6.373 0.473 -5.123 1.00 96.81 82 SER A CA 1
ATOM 683 C C . SER A 1 82 ? -5.523 -0.360 -6.065 1.00 96.81 82 SER A C 1
ATOM 685 O O . SER A 1 82 ? -4.469 0.121 -6.451 1.00 96.81 82 SER A O 1
ATOM 687 N N . ILE A 1 83 ? -5.992 -1.527 -6.516 1.00 98.06 83 ILE A N 1
ATOM 688 C CA . ILE A 1 83 ? -5.328 -2.285 -7.590 1.00 98.06 83 ILE A CA 1
ATOM 689 C C . ILE A 1 83 ? -5.209 -1.435 -8.854 1.00 98.06 83 ILE A C 1
ATOM 691 O O . ILE A 1 83 ? -4.124 -1.342 -9.423 1.00 98.06 83 ILE A O 1
ATOM 695 N N . ALA A 1 84 ? -6.299 -0.781 -9.269 1.00 97.69 84 ALA A N 1
ATOM 696 C CA . ALA A 1 84 ? -6.289 0.066 -10.455 1.00 97.69 84 ALA A CA 1
ATOM 697 C C . ALA A 1 84 ? -5.305 1.233 -10.304 1.00 97.69 84 ALA A C 1
ATOM 699 O O . ALA A 1 84 ? -4.494 1.452 -11.197 1.00 97.69 84 ALA A O 1
ATOM 700 N N . VAL A 1 85 ? -5.333 1.940 -9.167 1.00 96.38 85 VAL A N 1
ATOM 701 C CA . VAL A 1 85 ? -4.402 3.050 -8.903 1.00 96.38 85 VAL A CA 1
ATOM 702 C C . VAL A 1 85 ? -2.956 2.559 -8.858 1.00 96.38 85 VAL A C 1
ATOM 704 O O . VAL A 1 85 ? -2.099 3.168 -9.477 1.00 96.38 85 VAL A O 1
ATOM 707 N N . HIS A 1 86 ? -2.673 1.451 -8.177 1.00 95.62 86 HIS A N 1
ATOM 708 C CA . HIS A 1 86 ? -1.305 0.979 -7.977 1.00 95.62 86 HIS A CA 1
ATOM 709 C C . HIS A 1 86 ? -0.672 0.447 -9.271 1.00 95.62 86 HIS A C 1
ATOM 711 O O . HIS A 1 86 ? 0.491 0.719 -9.531 1.00 95.62 86 HIS A O 1
ATOM 717 N N . CYS A 1 87 ? -1.442 -0.239 -10.122 1.00 96.50 87 CYS A N 1
ATOM 718 C CA . CYS A 1 87 ? -0.944 -0.723 -11.416 1.00 96.50 87 CYS A CA 1
ATOM 719 C C . CYS A 1 87 ? -0.841 0.380 -12.489 1.00 96.50 87 CYS A C 1
ATOM 721 O O . CYS A 1 87 ? -0.356 0.109 -13.586 1.00 96.50 87 CYS A O 1
ATOM 723 N N . THR A 1 88 ? -1.357 1.590 -12.229 1.00 93.69 88 THR A N 1
ATOM 724 C CA . THR A 1 88 ? -1.342 2.716 -13.189 1.00 93.69 88 THR A CA 1
ATOM 725 C C . THR A 1 88 ? -0.571 3.946 -12.706 1.00 93.69 88 THR A C 1
ATOM 727 O O . THR A 1 88 ? -0.496 4.925 -13.451 1.00 93.69 88 THR A O 1
ATOM 730 N N . ALA A 1 89 ? -0.025 3.905 -11.488 1.00 83.69 89 ALA A N 1
ATOM 731 C CA . ALA A 1 89 ? 0.777 4.972 -10.890 1.00 83.69 89 ALA A CA 1
ATOM 732 C C . ALA A 1 89 ? 2.223 5.000 -11.406 1.00 83.69 89 ALA A C 1
ATOM 734 O O . ALA A 1 89 ? 2.730 3.945 -11.850 1.00 83.69 89 ALA A O 1
#

Sequence (89 aa):
MLIVIIVARFVIDGIANPIVEEMYFRGYLLPRISHLGLWAPLVNALLFSIAHFWQPANIPQIFLMVLPLYYIVWWKRNIFISIAVHCTA

Secondary structure (DSSP, 8-state):
-HHHHHHHHHHIIIIIHHHHHHIIIIIIIHHHTGGGGGGHHHHHHHHHHHHTTTSGGGHHHHHHHHHHHHHHHHHHT-HHHHHHHHHH-

Radius of gyration: 14.04 Å; Cα contacts (8 Å, |Δi|>4): 68; chains: 1; bounding box: 33×22×40 Å

Mean predicted aligned error: 2.51 Å

Foldseek 3Di:
DVVVVVVVCLCVVLAVVQVVLLCPLLVPQLVVQCVVPVCSLLVSLLVSLVVVVVCVVCSVVSSVVCSVVSVVCVVVVDSVSSSVVRSVD

pLDDT: mean 97.1, std 2.09, range [83.69, 98.69]

Solvent-accessible surface area (backbone atoms only — not comparable to full-atom values): 4834 Å² tota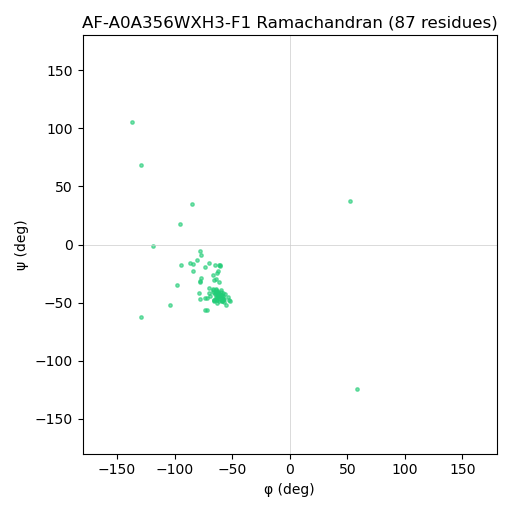l; per-residue (Å²): 112,68,67,57,52,52,53,48,45,51,46,41,68,43,42,53,48,43,45,52,50,42,45,45,50,62,63,50,46,37,68,73,42,44,90,52,54,88,48,21,38,56,54,44,32,47,53,56,20,57,70,41,60,94,45,62,87,46,27,67,58,47,28,66,68,45,38,64,55,38,47,49,31,66,73,68,73,37,63,66,62,53,40,54,50,56,51,70,107